Protein AF-A0A534BG53-F1 (afdb_monomer)

Mean predicted aligned error: 14.42 Å

Solvent-accessible surface area (backbone atoms only — not comparable to full-atom values): 4469 Å² total; per-residue (Å²): 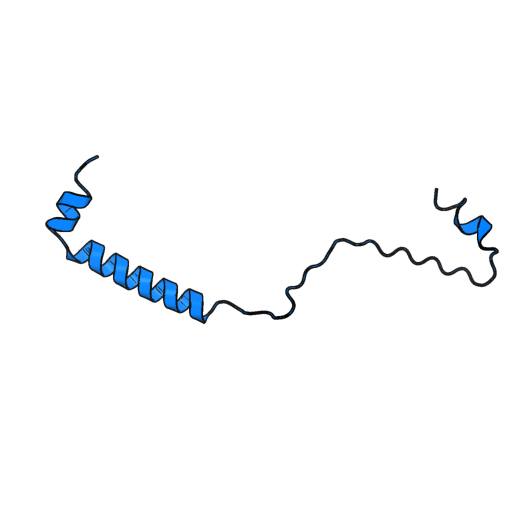144,88,48,67,69,62,45,40,69,75,46,50,62,64,60,51,52,51,51,52,53,51,50,52,51,48,51,51,53,60,74,64,54,85,84,64,95,74,69,90,74,79,70,94,70,88,85,85,83,84,85,66,95,87,64,68,83,75,62,65,58,70,77,74,106

Foldseek 3Di:
DPCPVVVCVVVVVVVVVVVVVVVVVVVVCVVPPDDDPDDPPPDPDDDDDDDDPPDDPVVVVVVPD

Structure (mmCIF, N/CA/C/O bac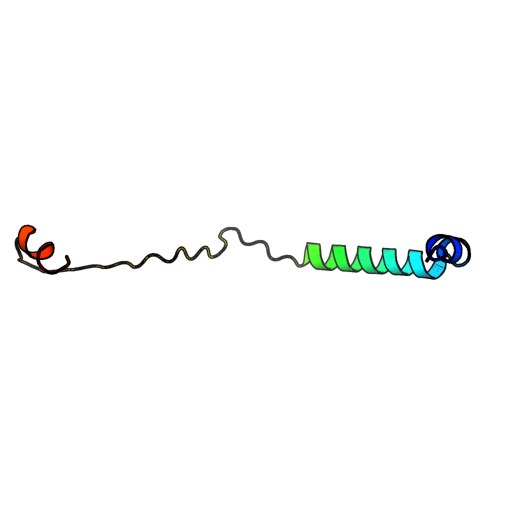kbone):
data_AF-A0A534BG53-F1
#
_entry.id   AF-A0A534BG53-F1
#
loop_
_atom_site.group_PDB
_atom_site.id
_atom_site.type_symbol
_atom_site.label_atom_id
_atom_site.label_alt_id
_atom_site.label_comp_id
_atom_site.label_asym_id
_atom_site.label_entity_id
_atom_site.label_seq_id
_atom_site.pdbx_PDB_ins_code
_atom_site.Cartn_x
_atom_site.Cartn_y
_atom_site.Cartn_z
_atom_site.occupancy
_atom_site.B_iso_or_equiv
_atom_site.auth_seq_id
_atom_site.auth_comp_id
_atom_site.auth_asym_id
_atom_site.auth_atom_id
_atom_site.pdbx_PDB_model_num
ATOM 1 N N . MET A 1 1 ? 24.795 14.180 -11.569 1.00 53.66 1 MET A N 1
ATOM 2 C CA . MET A 1 1 ? 23.647 13.248 -11.485 1.00 53.66 1 MET A CA 1
ATOM 3 C C . MET A 1 1 ? 22.670 13.529 -12.628 1.00 53.66 1 MET A C 1
ATOM 5 O O . MET A 1 1 ? 21.710 14.259 -12.442 1.00 53.66 1 MET A O 1
ATOM 9 N N . LYS A 1 2 ? 22.947 13.042 -13.845 1.00 61.62 2 LYS A N 1
ATOM 10 C CA . LYS A 1 2 ? 22.105 13.323 -15.026 1.00 61.62 2 LYS A CA 1
ATOM 11 C C . LYS A 1 2 ? 22.080 12.157 -16.023 1.00 61.62 2 LYS A C 1
ATOM 13 O O . LYS A 1 2 ? 22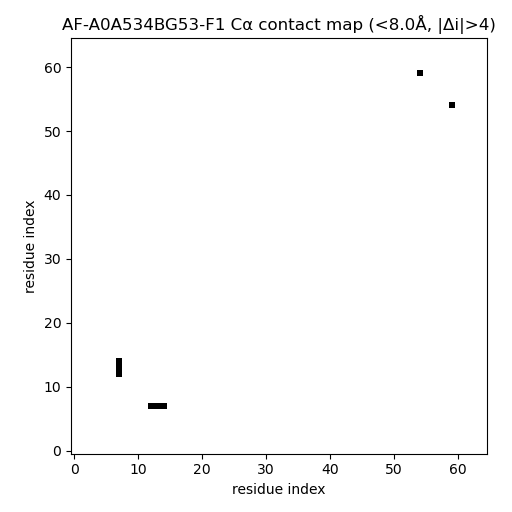.057 12.378 -17.217 1.00 61.62 2 LYS A O 1
ATOM 18 N N . ASN A 1 3 ? 22.099 10.912 -15.538 1.00 79.25 3 ASN A N 1
ATOM 19 C CA . ASN A 1 3 ? 22.138 9.736 -16.420 1.00 79.25 3 ASN A CA 1
ATOM 20 C C . ASN A 1 3 ? 21.061 8.685 -16.126 1.00 79.25 3 ASN A C 1
ATOM 22 O O . ASN A 1 3 ? 20.990 7.713 -16.862 1.00 79.25 3 ASN A O 1
ATOM 26 N N . ILE A 1 4 ? 20.206 8.860 -15.108 1.00 78.88 4 ILE A N 1
ATOM 27 C CA . ILE A 1 4 ? 19.161 7.867 -14.791 1.00 78.88 4 ILE A CA 1
ATOM 28 C C . ILE A 1 4 ? 18.175 7.742 -15.957 1.00 78.88 4 ILE A C 1
ATOM 30 O O . ILE A 1 4 ? 17.949 6.641 -16.444 1.00 78.88 4 ILE A O 1
ATOM 34 N N . SER A 1 5 ? 17.668 8.864 -16.476 1.00 81.00 5 SER A N 1
ATOM 35 C CA . SER A 1 5 ? 16.755 8.859 -17.626 1.00 81.00 5 SER A CA 1
ATOM 36 C C . SER A 1 5 ? 17.439 8.372 -18.908 1.00 81.00 5 SER A C 1
ATOM 38 O O . SER A 1 5 ? 16.867 7.579 -19.641 1.00 81.00 5 SER A O 1
ATOM 40 N N . ALA A 1 6 ? 18.687 8.782 -19.167 1.00 88.06 6 ALA A N 1
ATOM 41 C CA . ALA A 1 6 ? 19.429 8.334 -20.350 1.00 88.06 6 ALA A CA 1
ATOM 42 C C . ALA A 1 6 ? 19.748 6.827 -20.310 1.00 88.06 6 ALA A C 1
ATOM 44 O O . ALA A 1 6 ? 19.706 6.156 -21.338 1.00 88.06 6 ALA A O 1
ATOM 45 N N . TRP A 1 7 ? 20.041 6.285 -19.127 1.00 87.94 7 TRP A N 1
ATOM 46 C CA . TRP A 1 7 ? 20.247 4.855 -18.913 1.00 87.94 7 TRP A CA 1
ATOM 47 C C . TRP A 1 7 ? 18.936 4.074 -19.028 1.00 87.94 7 TRP A C 1
ATOM 49 O O . TRP A 1 7 ? 18.915 3.055 -19.706 1.00 87.94 7 TRP A O 1
ATOM 59 N N . ALA A 1 8 ? 17.840 4.594 -18.468 1.00 85.19 8 ALA A N 1
ATOM 60 C CA . ALA A 1 8 ? 16.503 4.011 -18.592 1.00 85.19 8 ALA A CA 1
ATOM 61 C C . ALA A 1 8 ? 16.016 3.951 -20.051 1.00 85.19 8 ALA A C 1
ATOM 63 O O . ALA A 1 8 ? 15.339 3.004 -20.432 1.00 85.19 8 ALA A O 1
ATOM 64 N N . ILE A 1 9 ? 16.395 4.926 -20.886 1.00 88.62 9 ILE A N 1
ATOM 65 C CA . ILE A 1 9 ? 16.097 4.906 -22.327 1.00 88.62 9 ILE A CA 1
ATOM 66 C C . ILE A 1 9 ? 16.938 3.845 -23.057 1.00 88.62 9 ILE A C 1
ATOM 68 O O . ILE A 1 9 ? 16.436 3.179 -23.957 1.00 88.62 9 ILE A O 1
ATOM 72 N N . ARG A 1 10 ? 18.212 3.664 -22.682 1.00 90.50 10 ARG A N 1
ATOM 73 C CA . ARG A 1 10 ? 19.116 2.680 -23.317 1.00 90.50 10 ARG A CA 1
ATOM 74 C C . ARG A 1 10 ? 18.871 1.243 -22.852 1.00 90.50 10 ARG A C 1
ATOM 76 O O . ARG A 1 10 ? 19.055 0.312 -23.628 1.00 90.50 10 ARG A O 1
ATOM 83 N N . HIS A 1 11 ? 18.455 1.067 -21.605 1.00 89.81 11 HIS A N 1
ATOM 84 C CA . HIS A 1 11 ? 18.073 -0.207 -21.010 1.00 89.81 11 HIS A CA 1
ATOM 85 C C . HIS A 1 11 ? 16.643 -0.075 -20.474 1.00 89.81 11 HIS A C 1
ATOM 87 O O . HIS A 1 11 ? 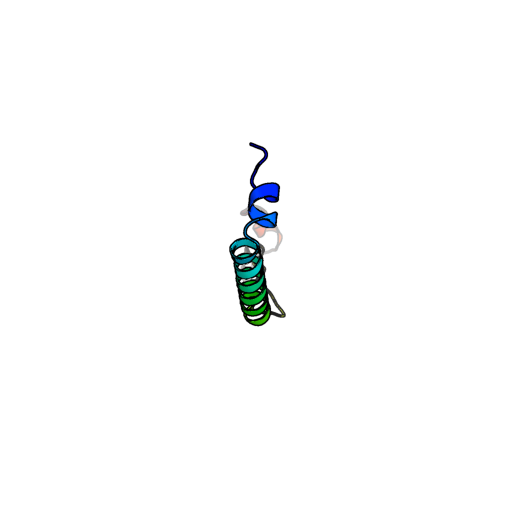16.460 0.235 -19.299 1.00 89.81 11 HIS A O 1
ATOM 93 N N . PRO A 1 12 ? 15.618 -0.295 -21.316 1.00 87.38 12 PRO A N 1
ATOM 94 C CA . PRO A 1 12 ? 14.221 -0.085 -20.932 1.00 87.38 12 PRO A CA 1
ATOM 95 C C . PRO A 1 12 ? 13.669 -1.178 -20.010 1.00 87.38 12 PRO A C 1
ATOM 97 O O . PRO A 1 12 ? 12.641 -0.984 -19.369 1.00 87.38 12 PRO A O 1
ATOM 100 N N . LEU A 1 13 ? 14.341 -2.328 -19.908 1.00 94.31 13 LEU A N 1
ATOM 101 C CA . LEU A 1 13 ? 13.837 -3.471 -19.147 1.00 94.31 13 LEU A CA 1
ATOM 102 C C . LEU A 1 13 ? 13.697 -3.179 -17.634 1.00 94.31 13 LEU A C 1
ATOM 104 O O . LEU A 1 13 ? 12.609 -3.403 -17.104 1.00 94.31 13 LEU A O 1
ATOM 108 N N . PRO A 1 14 ? 14.707 -2.631 -16.924 1.00 93.06 14 PRO A N 1
ATOM 109 C CA . PRO A 1 14 ? 14.590 -2.338 -15.494 1.00 93.06 14 PRO A CA 1
ATOM 110 C C . PRO A 1 14 ? 13.445 -1.379 -15.110 1.00 93.06 14 PRO A C 1
ATOM 112 O O . PRO A 1 14 ? 12.696 -1.726 -14.195 1.00 93.06 14 PRO A O 1
ATOM 115 N N . PRO A 1 15 ? 13.240 -0.213 -15.765 1.00 93.69 15 PRO A N 1
ATOM 116 C CA . PRO A 1 15 ? 12.132 0.674 -15.411 1.00 93.69 15 PRO A CA 1
ATOM 117 C C . PRO A 1 15 ? 10.758 0.063 -15.719 1.00 93.69 15 PRO A C 1
ATOM 119 O O . PRO A 1 15 ? 9.832 0.266 -14.937 1.00 93.69 15 PRO A O 1
ATOM 122 N N . ILE A 1 16 ? 10.614 -0.719 -16.796 1.00 95.06 16 ILE A N 1
ATOM 123 C CA . ILE A 1 16 ? 9.345 -1.393 -17.117 1.00 95.06 16 ILE A CA 1
ATOM 124 C C . ILE A 1 16 ? 8.997 -2.419 -16.035 1.00 95.06 16 ILE A C 1
ATOM 126 O O . ILE A 1 16 ? 7.889 -2.396 -15.502 1.00 95.06 16 ILE A O 1
ATOM 130 N N . VAL A 1 17 ? 9.943 -3.287 -15.668 1.00 96.75 17 VAL A N 1
ATOM 131 C CA . VAL A 1 17 ? 9.723 -4.302 -14.625 1.00 96.75 17 VAL A CA 1
ATOM 132 C C . VAL A 1 17 ? 9.401 -3.643 -13.285 1.00 96.75 17 VAL A C 1
ATOM 134 O O . VAL A 1 17 ? 8.460 -4.064 -12.617 1.00 96.75 17 VAL A O 1
ATOM 137 N N . LEU A 1 18 ? 10.116 -2.575 -12.918 1.00 95.69 18 LEU A N 1
ATOM 138 C CA . LEU A 1 18 ? 9.833 -1.810 -11.703 1.00 95.69 18 LEU A CA 1
ATOM 139 C C . LEU A 1 18 ? 8.388 -1.293 -11.683 1.00 95.69 18 LEU A C 1
ATOM 141 O O . LEU A 1 18 ? 7.689 -1.476 -10.690 1.00 95.69 18 LEU A O 1
ATOM 145 N N . PHE A 1 19 ? 7.925 -0.687 -12.778 1.00 96.31 19 PHE A N 1
ATOM 146 C CA . PHE A 1 19 ? 6.555 -0.184 -12.878 1.00 96.31 19 PHE A CA 1
ATOM 147 C C . PHE A 1 19 ? 5.511 -1.298 -12.811 1.00 96.31 19 PHE A C 1
ATOM 149 O O . PHE A 1 19 ? 4.499 -1.135 -12.134 1.00 96.31 19 PHE A O 1
ATOM 156 N N . VAL A 1 20 ? 5.754 -2.434 -13.468 1.00 97.38 20 VAL A N 1
ATOM 157 C CA . VAL A 1 20 ? 4.843 -3.589 -13.428 1.00 97.38 20 VAL A CA 1
ATOM 158 C C . VAL A 1 20 ? 4.739 -4.152 -12.011 1.00 97.38 20 VAL A C 1
ATOM 160 O O . VAL A 1 20 ? 3.635 -4.401 -11.531 1.00 97.38 20 VAL A O 1
ATOM 163 N N . VAL A 1 21 ? 5.868 -4.301 -11.316 1.00 97.56 21 VAL A N 1
ATOM 164 C CA . VAL A 1 21 ? 5.896 -4.771 -9.924 1.00 97.56 21 VAL A CA 1
ATOM 165 C C . VAL A 1 21 ? 5.176 -3.786 -9.005 1.00 97.56 21 VAL A C 1
ATOM 167 O O . VAL A 1 21 ? 4.342 -4.207 -8.205 1.00 97.56 21 VAL A O 1
ATOM 170 N N . LEU A 1 22 ? 5.440 -2.484 -9.141 1.00 97.69 22 LEU A N 1
ATOM 171 C CA . LEU A 1 22 ? 4.771 -1.451 -8.347 1.00 97.69 22 LEU A CA 1
ATOM 172 C C . LEU A 1 22 ? 3.263 -1.419 -8.601 1.00 97.69 22 LEU A C 1
ATOM 174 O O . LEU A 1 22 ? 2.492 -1.316 -7.650 1.00 97.69 22 LEU A O 1
ATOM 178 N N . LEU A 1 23 ? 2.836 -1.548 -9.858 1.00 97.44 23 LEU A N 1
ATOM 179 C CA . LEU A 1 23 ? 1.423 -1.607 -10.218 1.00 97.44 23 LEU A CA 1
ATOM 180 C C . LEU A 1 23 ? 0.751 -2.822 -9.573 1.00 97.44 23 LEU A C 1
ATOM 182 O O . LEU A 1 23 ? -0.291 -2.685 -8.936 1.00 97.44 23 LEU A O 1
ATOM 186 N N . PHE A 1 24 ? 1.364 -3.999 -9.698 1.00 97.88 24 PHE A N 1
ATOM 187 C CA . PHE A 1 24 ? 0.823 -5.229 -9.130 1.00 97.88 24 PHE A CA 1
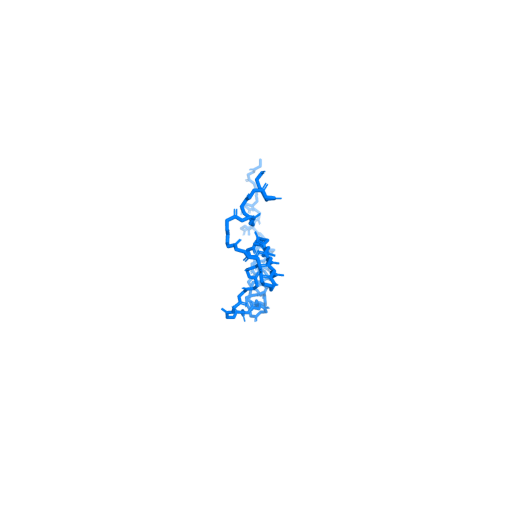ATOM 188 C C . PHE A 1 24 ? 0.746 -5.155 -7.602 1.00 97.88 24 PHE A C 1
ATOM 190 O O . PHE A 1 24 ? -0.281 -5.483 -7.011 1.00 97.88 24 PHE A O 1
ATOM 197 N N . MET A 1 25 ? 1.801 -4.649 -6.961 1.00 97.69 25 MET A N 1
ATOM 198 C CA . MET A 1 25 ? 1.835 -4.433 -5.516 1.00 97.69 25 MET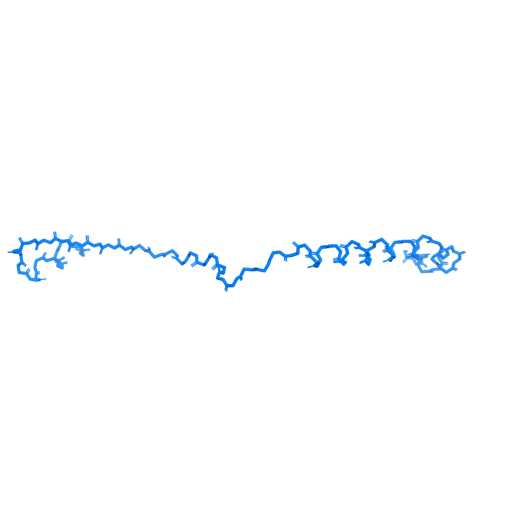 A CA 1
ATOM 199 C C . MET A 1 25 ? 0.764 -3.432 -5.070 1.00 97.69 25 MET A C 1
ATOM 201 O O . MET A 1 25 ? 0.078 -3.673 -4.078 1.00 97.69 25 MET A O 1
ATOM 205 N N . GLY A 1 26 ? 0.577 -2.345 -5.822 1.00 96.81 26 GLY A N 1
ATOM 206 C CA . GLY A 1 26 ? -0.458 -1.346 -5.570 1.00 96.81 26 GLY A CA 1
ATOM 207 C C . GLY A 1 26 ? -1.864 -1.940 -5.633 1.00 96.81 26 GLY A C 1
ATOM 208 O O . GLY A 1 26 ? -2.654 -1.724 -4.718 1.00 96.81 26 GLY A O 1
ATOM 209 N N . ILE A 1 27 ? -2.153 -2.751 -6.655 1.00 97.56 27 ILE A N 1
ATOM 210 C CA . ILE A 1 27 ? -3.441 -3.448 -6.792 1.00 97.56 27 ILE A CA 1
ATOM 211 C C . ILE A 1 27 ? -3.667 -4.400 -5.615 1.00 97.56 27 ILE A C 1
ATOM 213 O O . ILE A 1 27 ? -4.742 -4.390 -5.017 1.00 97.56 27 ILE A O 1
ATOM 217 N N . VAL A 1 28 ? -2.660 -5.196 -5.245 1.00 96.81 28 VAL A N 1
ATOM 218 C CA . VAL A 1 28 ? -2.770 -6.122 -4.108 1.00 96.81 28 VAL A CA 1
ATOM 219 C C . VAL A 1 28 ? -3.042 -5.362 -2.811 1.00 96.81 28 VAL A C 1
ATOM 221 O O . VAL A 1 28 ? -3.973 -5.723 -2.096 1.00 96.81 28 VAL A O 1
ATOM 224 N N . CYS A 1 29 ? -2.291 -4.298 -2.515 1.00 95.75 29 CYS A N 1
ATOM 225 C CA . CYS A 1 29 ? -2.536 -3.466 -1.334 1.00 95.75 29 CYS A CA 1
ATOM 226 C C . CYS A 1 29 ? -3.939 -2.855 -1.343 1.00 95.75 29 CYS A C 1
ATOM 228 O O . CYS A 1 29 ? -4.610 -2.869 -0.316 1.00 95.75 29 CYS A O 1
ATOM 230 N N . PHE A 1 30 ? -4.393 -2.356 -2.493 1.00 94.56 30 PHE A N 1
ATOM 231 C CA . PHE A 1 30 ? -5.709 -1.739 -2.626 1.00 94.56 30 PHE A CA 1
ATOM 232 C C . PHE A 1 30 ? -6.842 -2.738 -2.363 1.00 94.56 30 PHE A C 1
ATOM 234 O O . PHE A 1 30 ? -7.746 -2.453 -1.587 1.00 94.56 30 PHE A O 1
ATOM 241 N N . VAL A 1 31 ? -6.764 -3.940 -2.943 1.00 93.94 31 VAL A N 1
ATOM 242 C CA . VAL A 1 31 ? -7.765 -5.004 -2.737 1.00 93.94 31 VAL A CA 1
ATOM 243 C C . VAL A 1 31 ? -7.752 -5.533 -1.299 1.00 93.94 31 VAL A C 1
ATOM 245 O O . VAL A 1 31 ? -8.772 -6.000 -0.799 1.00 93.94 31 VAL A O 1
ATOM 248 N N . ARG A 1 32 ? -6.599 -5.489 -0.626 1.00 91.94 32 ARG A N 1
ATOM 249 C CA . ARG A 1 32 ? -6.435 -5.958 0.758 1.00 91.94 32 ARG A CA 1
ATOM 250 C C . ARG A 1 32 ? -6.702 -4.882 1.805 1.00 91.94 32 ARG A C 1
ATOM 252 O O . ARG A 1 32 ? -6.601 -5.190 2.990 1.00 91.94 32 ARG A O 1
ATOM 259 N N . LEU A 1 33 ? -7.004 -3.651 1.398 1.00 91.31 33 LEU A N 1
ATOM 260 C CA . LEU A 1 33 ? -7.271 -2.569 2.332 1.00 91.31 33 LEU A CA 1
ATOM 261 C C . LEU A 1 33 ? -8.564 -2.888 3.106 1.00 91.31 33 LEU A C 1
ATOM 263 O O . LEU A 1 33 ? -9.618 -3.028 2.482 1.00 91.31 33 LEU A O 1
ATOM 267 N N . PRO A 1 34 ? -8.511 -3.032 4.443 1.00 85.94 34 PRO A N 1
ATOM 268 C CA . PRO A 1 34 ? -9.705 -3.296 5.228 1.00 85.94 34 PRO A CA 1
ATOM 269 C C . PRO A 1 34 ? -10.616 -2.070 5.187 1.00 85.94 34 PRO A C 1
ATOM 271 O O . PRO A 1 34 ? -10.198 -0.957 5.504 1.00 85.94 34 PRO A O 1
ATOM 274 N N . VAL A 1 35 ? -11.867 -2.283 4.788 1.00 83.94 35 VAL A N 1
ATOM 275 C CA . VAL A 1 35 ? -12.911 -1.260 4.828 1.00 83.94 35 VAL A CA 1
ATOM 276 C C . VAL A 1 35 ? -13.760 -1.532 6.061 1.00 83.94 35 VAL A C 1
ATOM 278 O O . VAL A 1 35 ? -14.440 -2.554 6.132 1.00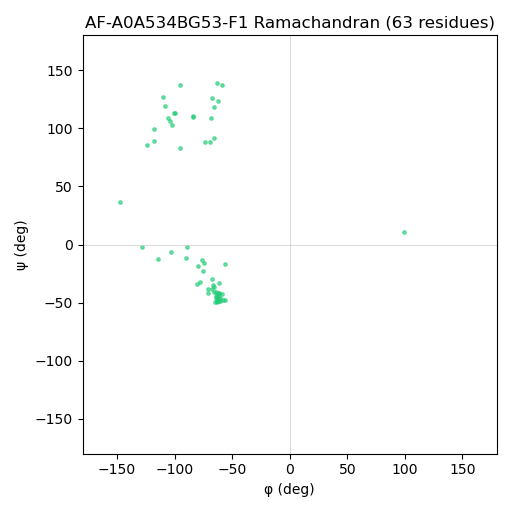 83.94 35 VAL A O 1
ATOM 281 N N . THR A 1 36 ? -13.714 -0.623 7.029 1.00 82.38 36 THR A N 1
ATOM 282 C CA . THR A 1 36 ? -14.540 -0.681 8.238 1.00 82.38 36 THR A CA 1
ATOM 283 C C . THR A 1 36 ? -15.567 0.444 8.171 1.00 82.38 36 THR A C 1
ATOM 285 O O . THR A 1 36 ? -15.195 1.594 7.951 1.00 82.38 36 THR A O 1
ATOM 288 N N . ALA A 1 37 ? -16.851 0.109 8.327 1.00 74.81 37 ALA A N 1
ATOM 289 C CA . ALA A 1 37 ? -17.944 1.086 8.303 1.00 74.81 37 ALA A CA 1
ATOM 290 C C . ALA A 1 37 ? -17.896 2.034 9.514 1.00 74.81 37 ALA A C 1
ATOM 292 O O . ALA A 1 37 ? -18.100 3.233 9.359 1.00 74.81 37 ALA A O 1
ATOM 293 N N . ASP A 1 38 ? -17.534 1.495 10.679 1.00 80.00 38 ASP A N 1
ATOM 294 C CA . ASP A 1 38 ? -17.331 2.229 11.925 1.00 80.00 38 ASP A CA 1
ATOM 295 C C . ASP A 1 38 ? -15.868 2.075 12.367 1.00 80.00 38 ASP A C 1
ATOM 297 O O . ASP A 1 38 ? -15.532 1.105 13.055 1.00 80.00 38 ASP A O 1
ATOM 301 N N . PRO A 1 39 ? -14.943 2.951 11.926 1.00 75.25 39 PRO A N 1
ATOM 302 C CA . PRO A 1 39 ? -13.599 2.951 12.485 1.00 75.25 39 PRO A CA 1
ATOM 303 C C . PRO A 1 39 ? -13.699 3.201 13.993 1.00 75.25 39 PRO A C 1
ATOM 305 O O . PRO A 1 39 ? -14.470 4.056 14.426 1.00 75.25 39 PRO A O 1
ATOM 308 N N . ASP A 1 40 ? -12.933 2.457 14.792 1.00 72.75 40 ASP A N 1
ATOM 309 C CA . ASP A 1 40 ? -12.870 2.672 16.238 1.00 72.75 40 ASP A CA 1
ATOM 310 C C . ASP A 1 40 ? -12.225 4.039 16.508 1.00 72.75 40 ASP A C 1
ATOM 312 O O . ASP A 1 40 ? -11.002 4.197 16.529 1.00 72.75 40 ASP A O 1
ATOM 316 N N . ILE A 1 41 ? -13.072 5.061 16.615 1.00 69.81 41 ILE A N 1
ATOM 317 C CA . ILE A 1 41 ? -12.699 6.410 17.011 1.00 69.81 41 ILE A CA 1
ATOM 318 C C . ILE A 1 41 ? -12.968 6.495 18.511 1.00 69.81 41 ILE A C 1
ATOM 320 O O . ILE A 1 41 ? -14.013 6.966 18.964 1.00 69.81 41 ILE A O 1
ATOM 324 N N . SER A 1 42 ? -12.006 6.024 19.296 1.00 71.62 42 SER A N 1
ATOM 325 C CA . SER A 1 42 ? -11.998 6.227 20.741 1.00 71.62 42 SER A CA 1
ATOM 326 C C . SER A 1 42 ? -11.621 7.678 21.036 1.00 71.62 42 SER A C 1
ATOM 328 O O . SER A 1 42 ? -10.456 8.035 21.211 1.00 71.62 42 SER A O 1
ATOM 330 N N . PHE A 1 43 ? -12.625 8.555 21.081 1.00 66.75 43 PHE A N 1
ATOM 331 C CA . PHE A 1 43 ? -12.448 9.864 21.699 1.00 66.75 43 PHE A CA 1
ATOM 332 C C . PHE A 1 43 ? -12.131 9.647 23.187 1.00 66.75 43 PHE A C 1
ATOM 334 O O . PHE A 1 43 ? -12.923 8.991 23.870 1.00 66.75 43 PHE A O 1
ATOM 341 N N . PRO A 1 44 ? -11.001 10.156 23.713 1.00 68.44 44 PRO A N 1
ATOM 342 C CA . PRO A 1 44 ? -10.663 10.005 25.121 1.00 68.44 44 PRO A CA 1
ATOM 343 C C . PRO A 1 44 ? -11.626 10.851 25.963 1.00 68.44 44 PRO A C 1
ATOM 345 O O . PRO A 1 44 ? -11.384 12.026 26.227 1.00 68.44 44 PRO A O 1
ATOM 348 N N . GLY A 1 45 ? -12.756 10.258 26.342 1.00 70.25 45 GLY A N 1
ATOM 349 C CA . GLY A 1 45 ? -13.749 10.835 27.237 1.00 70.25 45 GLY A CA 1
ATOM 350 C C . GLY A 1 45 ? -13.701 10.126 28.583 1.00 70.25 45 GLY A C 1
ATOM 351 O O . GLY A 1 45 ? -13.922 8.920 28.662 1.00 70.25 45 GLY A O 1
ATOM 352 N N . VAL A 1 46 ? -13.410 10.866 29.651 1.00 69.81 46 VAL A N 1
ATOM 353 C CA . VAL A 1 46 ? -13.504 10.342 31.017 1.00 69.81 46 VAL A CA 1
ATOM 354 C C . VAL A 1 46 ? -14.959 10.473 31.463 1.00 69.81 46 VAL A C 1
ATOM 356 O O . VAL A 1 46 ? -15.447 11.580 31.672 1.00 69.81 46 VAL A O 1
ATOM 359 N N . PHE A 1 47 ? -15.669 9.351 31.593 1.00 67.50 47 PHE A N 1
ATOM 360 C CA . PHE A 1 47 ? -17.008 9.327 32.184 1.00 67.50 47 PHE A CA 1
ATOM 361 C C . PHE A 1 47 ? -16.892 9.252 33.710 1.00 67.50 47 PHE A C 1
ATOM 363 O O . PHE A 1 47 ? -16.484 8.228 34.256 1.00 67.50 47 PHE A O 1
ATOM 370 N N . ILE A 1 48 ? -17.260 10.334 34.400 1.00 68.94 48 ILE A N 1
ATOM 371 C CA . ILE A 1 48 ? -17.347 10.379 35.865 1.00 68.94 48 ILE A CA 1
ATOM 372 C C . ILE A 1 48 ? -18.827 10.265 36.235 1.00 68.94 48 ILE A C 1
ATOM 374 O O . ILE A 1 48 ? -19.587 11.218 36.086 1.00 68.94 48 ILE A O 1
ATOM 378 N N . GLY A 1 49 ? -19.250 9.079 36.671 1.00 71.75 49 GLY A N 1
ATOM 379 C CA . GLY A 1 49 ? -20.597 8.846 37.190 1.00 71.75 49 GLY A CA 1
ATOM 380 C C . GLY A 1 49 ? -20.587 8.859 38.714 1.00 71.75 49 GLY A C 1
ATOM 381 O O . GLY A 1 49 ? -20.007 7.963 39.322 1.00 71.75 49 GLY A O 1
ATOM 382 N N . ILE A 1 50 ? -21.234 9.849 39.333 1.00 64.56 50 ILE A N 1
ATOM 383 C CA . ILE A 1 50 ? -21.408 9.912 40.790 1.00 64.56 50 ILE A CA 1
ATOM 384 C C . ILE A 1 50 ? -22.863 9.559 41.100 1.00 64.56 50 ILE A C 1
ATOM 386 O O . ILE A 1 50 ? -23.777 10.317 40.785 1.00 64.56 50 ILE A O 1
ATOM 390 N N . GLY A 1 51 ? -23.092 8.377 41.671 1.00 62.97 51 GLY A N 1
ATOM 391 C CA . GLY A 1 51 ? -24.410 7.944 42.131 1.00 62.97 51 GLY A CA 1
ATOM 392 C C . GLY A 1 51 ? -24.492 8.032 43.648 1.00 62.97 51 GLY A C 1
ATOM 393 O O . GLY A 1 51 ? -23.913 7.191 44.330 1.00 62.97 51 GLY A O 1
ATOM 394 N N . GLN A 1 52 ? -25.219 9.017 44.180 1.00 59.09 52 GLN A N 1
ATOM 395 C CA . GLN A 1 52 ? -25.471 9.136 45.618 1.00 59.09 52 GLN A CA 1
ATOM 396 C C . GLN A 1 52 ? -26.986 9.021 45.880 1.00 59.09 52 GLN A C 1
ATOM 398 O O . GLN A 1 52 ? -27.724 9.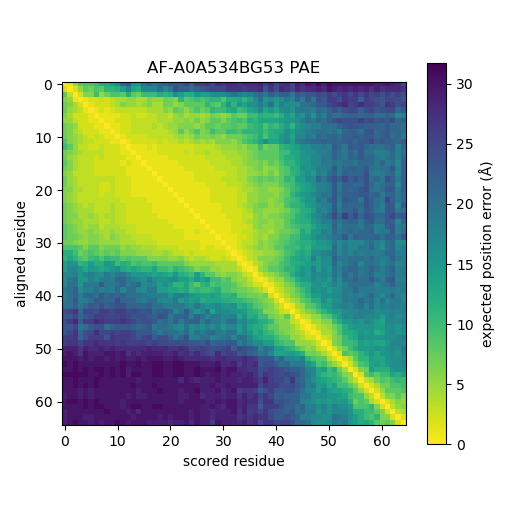984 45.663 1.00 59.09 52 GLN A O 1
ATOM 403 N N . PRO A 1 53 ? -27.500 7.845 46.297 1.00 54.56 53 PRO A N 1
ATOM 404 C CA . PRO A 1 53 ? -28.912 7.694 46.624 1.00 54.56 53 PRO A CA 1
ATOM 405 C C . PRO A 1 53 ? -29.221 8.493 47.896 1.00 54.56 53 PRO A C 1
ATOM 407 O O . PRO A 1 53 ? -28.798 8.116 48.985 1.00 54.56 53 PRO A O 1
ATOM 410 N N . GLY A 1 54 ? -29.954 9.600 47.754 1.00 59.84 54 GLY A N 1
ATOM 411 C CA . GLY A 1 54 ? -30.483 10.373 48.884 1.00 59.84 54 GLY A CA 1
ATOM 412 C C . GLY A 1 54 ? -29.711 11.633 49.300 1.00 59.84 54 GLY A C 1
ATOM 413 O O . GLY A 1 54 ? -30.041 12.184 50.346 1.00 59.84 54 GLY A O 1
ATOM 414 N N . ALA A 1 55 ? -28.738 12.124 48.523 1.00 57.47 55 ALA A N 1
ATOM 415 C CA . ALA A 1 55 ? -28.100 13.424 48.777 1.00 57.47 55 ALA A CA 1
ATOM 416 C C . ALA A 1 55 ? -28.757 14.543 47.949 1.00 57.47 55 ALA A C 1
ATOM 418 O O . ALA A 1 55 ? -29.074 14.352 46.773 1.00 57.47 55 ALA A O 1
ATOM 419 N N . ALA A 1 56 ? -28.981 15.711 48.562 1.00 56.56 56 ALA A N 1
ATOM 420 C CA . 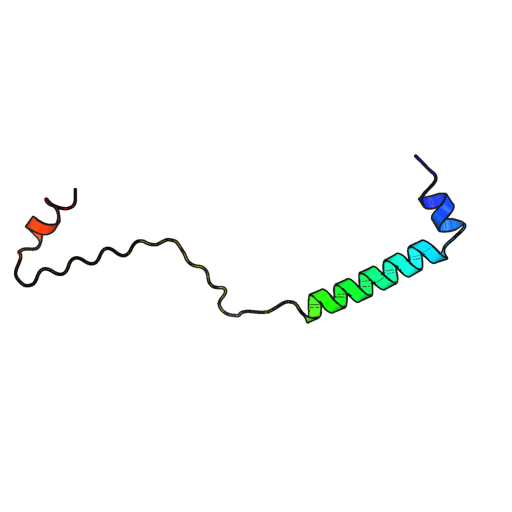ALA A 1 56 ? -29.477 16.886 47.852 1.00 56.56 56 ALA A CA 1
ATOM 421 C C . ALA A 1 56 ? -28.445 17.322 46.783 1.00 56.56 56 ALA A C 1
ATOM 423 O O . ALA A 1 56 ? -27.250 17.332 47.082 1.00 56.56 56 ALA A O 1
ATOM 424 N N . PRO A 1 57 ? -28.867 17.722 45.564 1.00 56.72 57 PRO A N 1
ATOM 425 C CA . PRO A 1 57 ? -27.967 17.989 44.430 1.00 56.72 57 PRO A CA 1
ATOM 426 C C . PRO A 1 57 ? -26.866 19.036 44.678 1.00 56.72 57 PRO A C 1
ATOM 428 O O . PRO A 1 57 ? -25.912 19.101 43.914 1.00 56.72 57 PRO A O 1
ATOM 431 N N . GLN A 1 58 ? -26.991 19.855 45.726 1.00 53.31 58 GLN A N 1
ATOM 432 C CA . GLN A 1 58 ? -26.068 20.944 46.056 1.00 53.31 58 GLN A CA 1
ATOM 433 C C . GLN A 1 58 ? -24.770 20.518 46.762 1.00 53.31 58 GLN A C 1
ATOM 435 O O . GLN A 1 58 ? -23.815 21.285 46.727 1.00 53.31 58 GLN A O 1
ATOM 440 N N . GLU A 1 59 ? -24.684 19.326 47.366 1.00 51.00 59 GLU A N 1
ATOM 441 C CA . GLU A 1 59 ? -23.437 18.870 48.024 1.00 51.00 59 GLU A CA 1
ATOM 442 C C . GLU A 1 59 ? -22.489 18.097 47.091 1.00 51.00 59 GLU A C 1
ATOM 444 O O . GLU A 1 59 ? -21.325 17.885 47.418 1.00 51.00 59 GLU A O 1
ATOM 449 N N . LEU A 1 60 ? -22.959 17.705 45.903 1.00 52.97 60 LEU A N 1
ATOM 450 C CA . LEU A 1 60 ? -22.131 17.020 44.905 1.00 52.97 60 LEU A CA 1
ATOM 451 C C . LEU A 1 60 ? -21.167 17.971 44.174 1.00 52.97 60 LEU A C 1
ATOM 453 O O . LEU A 1 60 ? -20.140 17.522 43.675 1.00 52.97 60 LEU A O 1
ATOM 457 N N . GLU A 1 61 ? -21.461 19.275 44.129 1.00 53.41 61 GLU A N 1
ATOM 458 C CA . GLU A 1 61 ? -20.580 20.276 43.507 1.00 53.41 61 GLU A CA 1
ATOM 459 C C . GLU A 1 61 ? -19.417 20.694 44.423 1.00 53.41 61 GLU A C 1
ATOM 461 O O . GLU A 1 61 ? -18.309 20.918 43.941 1.00 53.41 61 GLU A O 1
ATOM 466 N N . THR A 1 62 ? -19.618 20.748 45.744 1.00 56.53 62 THR A N 1
ATOM 467 C CA . THR A 1 62 ? -18.593 21.202 46.706 1.00 56.53 62 THR A CA 1
ATOM 468 C C . THR A 1 62 ? -17.491 20.181 46.978 1.00 56.53 62 THR A C 1
ATOM 470 O O . THR A 1 62 ? -16.471 20.540 47.560 1.00 56.53 62 THR A O 1
ATOM 473 N N . GLN A 1 63 ? -17.674 18.920 46.578 1.00 50.53 63 GLN A N 1
ATOM 474 C CA . GLN A 1 63 ? -16.681 17.858 46.777 1.00 50.53 63 GLN A CA 1
ATOM 475 C C . GLN A 1 63 ? -15.889 17.512 45.505 1.00 50.53 63 GLN A C 1
ATOM 477 O O . GLN A 1 63 ? -14.958 16.709 45.567 1.00 50.53 63 GLN A O 1
ATOM 482 N N . VAL A 1 64 ? -16.259 18.099 44.360 1.00 56.59 64 VAL A N 1
ATOM 483 C CA . VAL A 1 64 ? -15.657 17.825 43.042 1.00 56.59 64 VAL A CA 1
ATOM 484 C C . VAL A 1 64 ? -14.904 19.039 42.470 1.00 56.59 64 VAL A C 1
ATOM 486 O O . VAL A 1 64 ? -14.124 18.859 41.534 1.00 56.59 64 VAL A O 1
ATOM 489 N N . MET A 1 65 ? -15.059 20.244 43.036 1.00 47.72 65 MET A N 1
ATOM 490 C CA . MET A 1 65 ? -14.231 21.416 42.698 1.00 47.72 65 MET A CA 1
ATOM 491 C C . MET A 1 65 ? -13.211 21.751 43.787 1.00 47.72 65 MET A C 1
ATOM 493 O O . MET A 1 65 ? -13.586 21.738 44.978 1.00 47.72 65 MET A O 1
#

Sequence (65 aa):
MKNISAWAIRHPLPPIVLFVVLLFMGIVCFVRLPVTADPDISFPGVFIGIGQPGAAPQELETQVM

Secondary structure (DSSP, 8-state):
---HHHHHHHS-HHHHHHHHHHHHHHHHHHHT----SS--------------TT--TTTTTTTT-

pLDDT: mean 77.77, std 16.29, range [47.72, 97.88]

Radius of gyration: 30.91 Å; Cα contacts (8 Å, |Δi|>4): 4; chains: 1; bounding box: 54×28×72 Å